Protein AF-A0A7Y7CSM3-F1 (afdb_monomer_lite)

Structure (mmCIF, N/CA/C/O backbone):
data_AF-A0A7Y7CSM3-F1
#
_entry.id   AF-A0A7Y7CSM3-F1
#
loop_
_atom_site.group_PDB
_atom_site.id
_atom_site.type_symbol
_atom_site.label_atom_id
_atom_site.label_alt_id
_atom_site.label_comp_id
_atom_site.label_asym_id
_atom_site.label_entity_id
_atom_site.label_seq_id
_atom_site.pdbx_PDB_ins_code
_atom_site.Cartn_x
_atom_site.Cartn_y
_atom_site.Cartn_z
_atom_site.occupancy
_atom_site.B_iso_or_equiv
_atom_site.auth_seq_id
_atom_site.auth_comp_id
_atom_site.auth_asym_id
_atom_site.auth_atom_id
_atom_site.pdbx_PDB_model_num
ATOM 1 N N . MET A 1 1 ? -32.696 -4.816 35.186 1.00 49.25 1 MET A N 1
ATOM 2 C CA . MET A 1 1 ? -31.248 -4.623 35.437 1.00 49.25 1 MET A CA 1
ATOM 3 C C . MET A 1 1 ? -30.411 -5.504 34.492 1.00 49.25 1 MET A C 1
ATOM 5 O O . MET A 1 1 ? -29.641 -6.330 34.946 1.00 49.25 1 MET A O 1
ATOM 9 N N . TYR A 1 2 ? -30.591 -5.366 33.167 1.00 53.56 2 TYR A N 1
ATOM 10 C CA . TYR A 1 2 ? -29.978 -6.242 32.140 1.00 53.56 2 TYR A CA 1
ATOM 11 C C . TYR A 1 2 ? -29.570 -5.469 30.863 1.00 53.56 2 TYR A C 1
ATOM 13 O O . TYR A 1 2 ? -29.541 -6.025 29.770 1.00 53.56 2 TYR A O 1
ATOM 21 N N . SER A 1 3 ? -29.289 -4.163 30.979 1.00 53.69 3 SER A N 1
ATOM 22 C CA . SER A 1 3 ? -28.994 -3.299 29.816 1.00 53.69 3 SER A CA 1
ATOM 23 C C . SER A 1 3 ? -27.513 -2.903 29.695 1.00 53.69 3 SER A C 1
ATOM 25 O O . SER A 1 3 ? -27.019 -2.665 28.598 1.00 53.69 3 SER A O 1
ATOM 27 N N . SER A 1 4 ? -26.747 -2.919 30.791 1.00 54.38 4 SER A N 1
ATOM 28 C CA . SER A 1 4 ? -25.357 -2.431 30.775 1.00 54.38 4 SER A CA 1
ATOM 29 C C . SER A 1 4 ? -24.330 -3.448 30.258 1.00 54.38 4 SER A C 1
ATOM 31 O O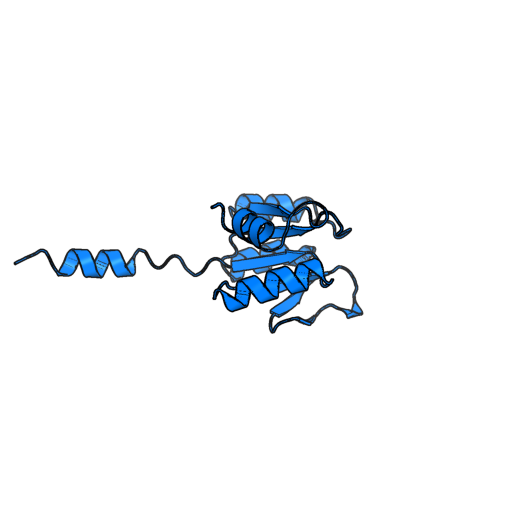 . SER A 1 4 ? -23.284 -3.042 29.760 1.00 54.38 4 SER A O 1
ATOM 33 N N . LEU A 1 5 ? -24.622 -4.757 30.307 1.00 56.56 5 LEU A N 1
ATOM 34 C CA . LEU A 1 5 ? -23.702 -5.793 29.806 1.00 56.56 5 LEU A CA 1
ATOM 35 C C . LEU A 1 5 ? -23.692 -5.905 28.274 1.00 56.56 5 LEU A C 1
ATOM 37 O O . LEU A 1 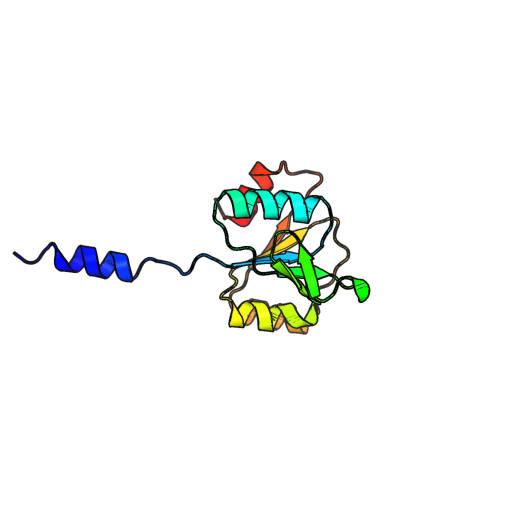5 ? -22.636 -6.132 27.688 1.00 56.56 5 LEU A O 1
ATOM 41 N N . LYS A 1 6 ? -24.840 -5.713 27.607 1.00 51.53 6 LYS A N 1
ATOM 42 C CA . LYS A 1 6 ? -24.930 -5.818 26.139 1.00 51.53 6 LYS A CA 1
ATOM 43 C C . LYS A 1 6 ? -24.146 -4.705 25.438 1.00 51.53 6 LYS A C 1
ATOM 45 O O . LYS A 1 6 ? -23.466 -4.972 24.454 1.00 51.53 6 LYS A O 1
ATOM 50 N N . ASN A 1 7 ? -24.152 -3.492 25.994 1.00 51.25 7 ASN A N 1
ATOM 51 C CA . ASN A 1 7 ? -23.405 -2.362 25.435 1.00 51.25 7 ASN A CA 1
ATOM 52 C C . ASN A 1 7 ? -21.884 -2.486 25.631 1.00 51.25 7 ASN A C 1
ATOM 54 O O . ASN A 1 7 ? -21.125 -1.949 24.829 1.00 51.25 7 ASN A O 1
ATOM 58 N N . TRP A 1 8 ? -21.427 -3.212 26.656 1.00 56.34 8 TRP A N 1
ATOM 59 C CA . TRP A 1 8 ? -20.004 -3.519 26.839 1.00 56.34 8 TRP A CA 1
ATOM 60 C C . TRP A 1 8 ? -19.531 -4.637 25.895 1.00 56.34 8 TRP A C 1
ATOM 62 O O . TRP A 1 8 ? -18.472 -4.510 25.285 1.00 56.34 8 TRP A O 1
ATOM 72 N N . LEU A 1 9 ? -20.354 -5.669 25.669 1.00 53.69 9 LEU A N 1
ATOM 73 C CA . LEU A 1 9 ? -20.060 -6.737 24.702 1.00 53.69 9 LEU A CA 1
ATOM 74 C C . LEU A 1 9 ? -20.058 -6.249 23.243 1.00 53.69 9 LEU A C 1
ATOM 76 O O . LEU A 1 9 ? -19.201 -6.657 22.467 1.00 53.69 9 LEU A O 1
ATOM 80 N N . LEU A 1 10 ? -20.951 -5.328 22.867 1.00 52.50 10 LEU A N 1
ATOM 81 C CA . LEU A 1 10 ? -20.952 -4.736 21.520 1.00 52.50 10 LEU A CA 1
ATOM 82 C C . LEU A 1 10 ? -19.738 -3.827 21.264 1.00 52.50 10 LEU A C 1
ATOM 84 O O . LEU A 1 10 ? -19.275 -3.743 20.129 1.00 52.50 10 LEU A O 1
ATOM 88 N N . ARG A 1 11 ? -19.177 -3.205 22.313 1.00 51.44 11 ARG A N 1
ATOM 89 C CA . ARG A 1 11 ? -17.922 -2.436 22.231 1.00 51.44 11 ARG A CA 1
ATOM 90 C C . ARG A 1 11 ? -16.694 -3.321 22.001 1.00 51.44 11 ARG A C 1
ATOM 92 O O . ARG A 1 11 ? -15.738 -2.856 21.398 1.00 51.44 11 ARG A O 1
ATOM 99 N N . LEU A 1 12 ? -16.733 -4.585 22.425 1.00 53.44 12 LEU A N 1
ATOM 100 C CA . LEU A 1 12 ? -15.667 -5.564 22.172 1.00 53.44 12 LEU A CA 1
ATOM 101 C C . LEU A 1 12 ? -15.738 -6.187 20.768 1.00 53.44 12 LEU A C 1
ATOM 103 O O . LEU A 1 12 ? -14.724 -6.654 20.265 1.00 53.44 12 LEU A O 1
ATOM 107 N N . ILE A 1 13 ? -16.905 -6.159 20.115 1.00 52.66 13 ILE A N 1
ATOM 108 C CA . ILE A 1 13 ? -17.116 -6.762 18.785 1.00 52.66 13 ILE A CA 1
ATOM 109 C C . ILE A 1 13 ? -16.898 -5.744 17.641 1.00 52.66 13 ILE A C 1
ATOM 111 O O . ILE A 1 13 ? -16.758 -6.137 16.489 1.00 52.66 13 ILE A O 1
ATOM 115 N N . HIS A 1 14 ? -16.819 -4.439 17.937 1.00 44.34 14 HIS A N 1
ATOM 116 C CA . HIS A 1 14 ? -16.694 -3.371 16.926 1.00 44.34 14 HIS A CA 1
ATOM 117 C C . HIS A 1 14 ? -15.352 -2.637 16.884 1.00 44.34 14 HIS A C 1
ATOM 119 O O . HIS A 1 14 ? -15.203 -1.687 16.113 1.00 44.34 14 HIS A O 1
ATOM 125 N N . SER A 1 15 ? -14.341 -3.097 17.617 1.00 43.09 15 SER A N 1
ATOM 126 C CA . SER A 1 15 ? -12.966 -2.731 17.286 1.00 43.09 15 SER A CA 1
ATOM 127 C C . SER A 1 15 ? -12.579 -3.508 16.032 1.00 43.09 15 SER A C 1
ATOM 129 O O . SER A 1 15 ? -11.937 -4.553 16.130 1.00 43.09 15 SER A O 1
ATOM 131 N N . ARG A 1 16 ? -13.003 -3.041 14.845 1.00 49.12 16 ARG A N 1
ATOM 132 C CA . ARG A 1 16 ? -12.362 -3.492 13.604 1.00 49.12 16 ARG A CA 1
ATOM 133 C C . ARG A 1 16 ? -10.856 -3.352 13.849 1.00 49.12 16 ARG A C 1
ATOM 135 O O . ARG A 1 16 ? -10.450 -2.271 14.294 1.00 49.12 16 ARG A O 1
ATOM 142 N N . PRO A 1 17 ? -10.038 -4.406 13.667 1.00 54.34 17 PRO A N 1
ATOM 143 C CA . PRO A 1 17 ? -8.593 -4.224 13.703 1.00 54.34 17 PRO A CA 1
ATOM 144 C C . PRO A 1 17 ? -8.292 -3.039 12.791 1.00 54.34 17 PRO A C 1
ATOM 146 O O . PRO A 1 17 ? -8.862 -2.976 11.701 1.00 54.34 17 PRO A O 1
ATOM 149 N N . SER A 1 18 ? -7.512 -2.060 13.270 1.00 64.94 18 SER A N 1
ATOM 150 C CA . SER A 1 18 ? -7.254 -0.858 12.476 1.00 64.94 18 SER A CA 1
ATOM 151 C C . SER A 1 18 ? -6.803 -1.304 11.093 1.00 64.94 18 SER A C 1
ATOM 153 O O . SER A 1 18 ? -5.912 -2.149 10.975 1.00 64.94 18 SER A O 1
ATOM 155 N N . GLU A 1 19 ? -7.521 -0.858 10.072 1.00 83.12 19 GLU A N 1
ATOM 156 C CA . GLU A 1 19 ? -7.301 -1.325 8.714 1.00 83.12 19 GLU A CA 1
ATOM 157 C C . GLU A 1 19 ? -5.843 -1.051 8.322 1.00 83.12 19 GLU A C 1
ATOM 159 O O . GLU A 1 19 ? -5.311 0.036 8.571 1.00 83.12 19 GLU A O 1
ATOM 164 N N . GLY A 1 20 ? -5.159 -2.087 7.831 1.00 93.75 20 GLY A N 1
ATOM 165 C CA . GLY A 1 20 ? -3.788 -1.974 7.353 1.00 93.75 20 GLY A CA 1
ATOM 166 C C . GLY A 1 20 ? -3.767 -1.481 5.911 1.00 93.75 20 GLY A C 1
ATOM 167 O O . GLY A 1 20 ? -4.576 -1.924 5.097 1.00 93.75 20 GLY A O 1
ATOM 168 N N . PHE A 1 21 ? -2.810 -0.618 5.589 1.00 97.50 21 PHE A N 1
ATOM 169 C CA . PHE A 1 21 ? -2.621 -0.081 4.244 1.00 97.50 21 PHE A CA 1
ATOM 170 C C . PHE A 1 21 ? -1.220 -0.405 3.736 1.00 97.50 21 PHE A C 1
ATOM 172 O O . PHE A 1 21 ? -0.245 -0.284 4.481 1.00 97.50 21 PHE A O 1
ATOM 179 N N . ILE A 1 22 ? -1.115 -0.787 2.467 1.00 98.25 22 ILE A N 1
ATOM 180 C CA . ILE A 1 22 ? 0.161 -0.906 1.754 1.00 98.25 22 ILE A CA 1
ATOM 181 C C . ILE A 1 22 ? 0.171 0.111 0.615 1.00 98.25 22 ILE A C 1
ATOM 183 O O . ILE A 1 22 ? -0.841 0.273 -0.065 1.00 98.25 22 ILE A O 1
ATOM 187 N N . LEU A 1 23 ? 1.298 0.784 0.398 1.00 98.00 23 LEU A N 1
ATOM 188 C CA . LEU A 1 23 ? 1.472 1.757 -0.682 1.00 98.00 23 LEU A CA 1
ATOM 189 C C . LEU A 1 23 ? 2.456 1.225 -1.729 1.00 98.00 23 LEU A C 1
ATOM 191 O O . LEU A 1 23 ? 3.497 0.684 -1.367 1.00 98.00 23 LEU A O 1
ATOM 195 N N . LEU A 1 24 ? 2.138 1.382 -3.016 1.00 97.50 24 LEU A N 1
ATOM 196 C CA . LEU A 1 24 ? 3.047 1.054 -4.118 1.00 97.50 24 LEU A CA 1
ATOM 197 C C . LEU A 1 24 ? 3.871 2.277 -4.518 1.00 97.50 24 LEU A C 1
ATOM 199 O O . LEU A 1 24 ? 3.324 3.245 -5.042 1.00 97.50 24 LEU A O 1
ATOM 203 N N . GLY A 1 25 ? 5.179 2.201 -4.323 1.00 96.06 25 GLY A N 1
ATOM 204 C CA . GLY A 1 25 ? 6.136 3.274 -4.560 1.00 96.06 25 GLY A CA 1
ATOM 205 C C . GLY A 1 25 ? 6.685 3.856 -3.264 1.00 96.06 25 GLY A C 1
ATOM 206 O O . GLY A 1 25 ? 6.074 3.741 -2.201 1.00 96.06 25 GLY A O 1
ATOM 207 N N . ILE A 1 26 ? 7.850 4.490 -3.384 1.00 95.75 26 ILE A N 1
ATOM 208 C CA . ILE A 1 26 ? 8.562 5.189 -2.300 1.00 95.75 26 ILE A CA 1
ATOM 209 C C . ILE A 1 26 ? 8.875 6.656 -2.653 1.00 95.75 26 ILE A C 1
ATOM 211 O O . ILE A 1 26 ? 9.750 7.295 -2.070 1.00 95.75 26 ILE A O 1
ATOM 215 N N . ASP A 1 27 ? 8.188 7.179 -3.664 1.00 94.19 27 ASP A N 1
ATOM 216 C CA . ASP A 1 27 ? 8.319 8.540 -4.168 1.00 94.19 27 ASP A CA 1
ATOM 217 C C . ASP A 1 27 ? 7.543 9.574 -3.323 1.00 94.19 27 ASP A C 1
ATOM 219 O O . ASP A 1 27 ? 6.979 9.292 -2.263 1.00 94.19 27 ASP A O 1
ATOM 223 N N . TYR A 1 28 ? 7.521 10.827 -3.780 1.00 93.94 28 TYR A N 1
ATOM 224 C CA . TYR A 1 28 ? 6.885 11.908 -3.027 1.00 93.94 28 TYR A CA 1
ATOM 225 C C . TYR A 1 28 ? 5.369 11.712 -2.801 1.00 93.94 28 TYR A C 1
ATOM 227 O O . TYR A 1 28 ? 4.938 11.877 -1.658 1.00 93.94 28 TYR A O 1
ATOM 235 N N . PRO A 1 29 ? 4.540 11.354 -3.804 1.00 94.25 29 PRO A N 1
ATOM 236 C CA . PRO A 1 29 ? 3.116 11.105 -3.575 1.00 94.25 29 PRO A CA 1
ATOM 237 C C . PRO A 1 29 ? 2.827 10.010 -2.545 1.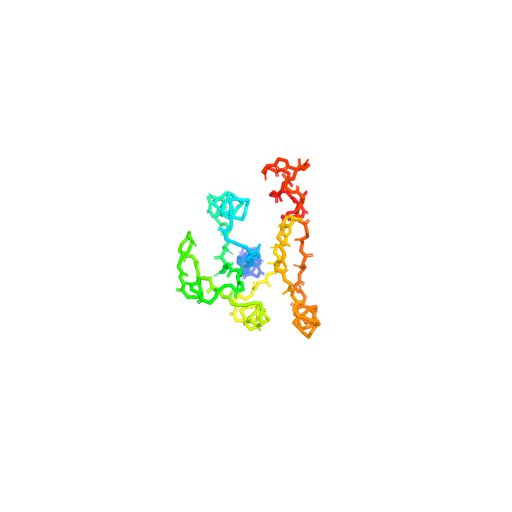00 94.25 29 PRO A C 1
ATOM 239 O O . PRO A 1 29 ? 2.006 10.219 -1.647 1.00 94.25 29 PRO A O 1
ATOM 242 N N . SER A 1 30 ? 3.530 8.877 -2.627 1.00 95.38 30 SER A N 1
ATOM 243 C CA . SER A 1 30 ? 3.395 7.791 -1.650 1.00 95.38 30 SER A CA 1
ATOM 244 C C . SER A 1 30 ? 3.830 8.231 -0.249 1.00 95.38 30 SER A C 1
ATOM 246 O O . SER A 1 30 ? 3.109 7.983 0.721 1.00 95.38 30 SER A O 1
ATOM 248 N N . HIS A 1 31 ? 4.928 8.984 -0.134 1.00 96.19 31 HIS A N 1
ATOM 249 C CA . HIS A 1 31 ? 5.360 9.583 1.129 1.00 96.19 31 HIS A CA 1
ATOM 250 C C . HIS A 1 31 ? 4.323 10.543 1.723 1.00 96.19 31 HIS A C 1
ATOM 252 O O . HIS A 1 31 ? 3.986 10.451 2.905 1.00 96.19 31 HIS A O 1
ATOM 258 N N . ALA A 1 32 ? 3.829 11.489 0.922 1.00 96.00 32 ALA A N 1
ATOM 259 C CA . ALA A 1 32 ? 2.908 12.526 1.369 1.00 96.00 32 ALA A CA 1
ATOM 260 C C . ALA A 1 32 ? 1.593 11.920 1.877 1.00 96.00 32 ALA A C 1
ATOM 262 O O . ALA A 1 32 ? 1.130 12.275 2.965 1.00 96.00 32 ALA A O 1
ATOM 263 N N . LEU A 1 33 ? 1.032 10.960 1.133 1.00 96.62 33 LEU A N 1
ATOM 264 C CA . LEU A 1 33 ? -0.185 10.267 1.539 1.00 96.62 33 LEU A CA 1
ATOM 265 C C . LEU A 1 33 ? 0.039 9.426 2.797 1.00 96.62 33 LEU A C 1
ATOM 267 O O . LEU A 1 33 ? -0.711 9.579 3.758 1.00 96.62 33 LEU A O 1
ATOM 271 N N . ALA A 1 34 ? 1.093 8.607 2.846 1.00 97.06 34 ALA A N 1
ATOM 272 C CA . ALA A 1 34 ? 1.391 7.793 4.025 1.00 97.06 34 ALA A CA 1
ATOM 273 C C . ALA A 1 34 ? 1.618 8.634 5.288 1.00 97.06 34 ALA A C 1
ATOM 275 O O . ALA A 1 34 ? 1.118 8.281 6.356 1.00 97.06 34 ALA A O 1
ATOM 276 N N . SER A 1 35 ? 2.326 9.760 5.175 1.00 97.75 35 SER A N 1
ATOM 277 C CA . SER A 1 35 ? 2.550 10.669 6.301 1.00 97.75 35 SER A CA 1
ATOM 278 C C . SER A 1 35 ? 1.227 11.224 6.837 1.00 97.75 35 SER A C 1
ATOM 280 O O . SER A 1 35 ? 0.961 11.137 8.038 1.00 97.75 35 SER A O 1
ATOM 282 N N . ALA A 1 36 ? 0.345 11.700 5.951 1.00 96.25 36 ALA A N 1
ATOM 283 C CA . ALA A 1 36 ? -0.984 12.176 6.332 1.00 96.25 36 ALA A CA 1
ATOM 284 C C . ALA A 1 36 ? -1.851 11.058 6.942 1.00 96.25 36 ALA A C 1
ATOM 286 O O . ALA A 1 36 ? -2.606 11.294 7.887 1.00 96.25 36 ALA A O 1
ATOM 287 N N . MET A 1 37 ? -1.726 9.827 6.439 1.00 95.38 37 MET A N 1
ATOM 288 C CA . MET A 1 37 ? -2.445 8.663 6.962 1.00 95.38 37 MET A CA 1
ATOM 289 C C . MET A 1 37 ? -2.003 8.345 8.395 1.00 95.38 37 MET A C 1
ATOM 291 O O . MET A 1 37 ? -2.842 8.211 9.286 1.00 95.38 37 MET A O 1
ATOM 295 N N . GLN A 1 38 ? -0.692 8.291 8.641 1.00 95.06 38 GLN A N 1
ATOM 296 C CA . GLN A 1 38 ? -0.133 8.036 9.970 1.00 95.06 38 GLN A CA 1
ATOM 297 C C . GLN A 1 38 ? -0.475 9.146 10.971 1.00 95.06 38 GLN A C 1
ATOM 299 O O . GLN A 1 38 ? -0.809 8.848 12.116 1.00 95.06 38 GLN A O 1
ATOM 304 N N . GLN A 1 39 ? -0.480 10.415 10.545 1.00 95.12 39 GLN A N 1
ATOM 305 C CA . GLN A 1 39 ? -0.925 11.539 11.381 1.00 95.12 39 GLN A CA 1
ATOM 306 C C . GLN A 1 39 ? -2.392 11.404 11.823 1.00 95.12 39 GLN A C 1
ATOM 308 O O . GLN A 1 39 ? -2.755 11.871 12.900 1.00 95.12 39 GLN A O 1
ATOM 313 N N . ARG A 1 40 ? -3.229 10.725 11.027 1.00 91.50 40 ARG A N 1
ATOM 314 C CA . ARG A 1 40 ? -4.623 10.385 11.363 1.00 91.50 40 ARG A CA 1
ATOM 315 C C . ARG A 1 40 ? -4.766 9.053 12.114 1.00 91.50 40 ARG A C 1
ATOM 317 O O . ARG A 1 40 ? -5.884 8.597 12.334 1.00 91.50 40 ARG A O 1
ATOM 324 N N . GLY A 1 41 ? -3.658 8.425 12.509 1.00 92.38 41 GLY A N 1
ATOM 325 C CA . GLY A 1 41 ? -3.643 7.153 13.236 1.00 92.38 41 GLY A CA 1
ATOM 326 C C . GLY A 1 41 ? -3.913 5.918 12.370 1.00 92.38 41 GLY A C 1
ATOM 327 O O . GLY A 1 41 ? -4.175 4.843 12.910 1.00 92.38 41 GLY A O 1
ATOM 328 N N . LEU A 1 42 ? -3.863 6.045 11.039 1.00 93.38 42 LEU A N 1
ATOM 329 C CA . LEU A 1 42 ? -4.021 4.916 10.123 1.00 93.38 42 LEU A CA 1
ATOM 330 C C . LEU A 1 42 ? -2.730 4.094 10.051 1.00 93.38 42 LEU A C 1
ATOM 332 O O . LEU A 1 42 ? -1.621 4.628 10.128 1.00 93.38 42 LEU A O 1
ATOM 336 N N . ARG A 1 43 ? -2.871 2.776 9.884 1.00 95.88 43 ARG A N 1
ATOM 337 C CA . ARG A 1 43 ? -1.745 1.843 9.970 1.00 95.88 43 ARG A CA 1
ATOM 338 C C . ARG A 1 43 ? -1.149 1.560 8.592 1.00 95.88 43 ARG A C 1
ATOM 340 O O . ARG A 1 43 ? -1.623 0.686 7.871 1.00 95.88 43 ARG A O 1
ATOM 347 N N . VAL A 1 44 ? -0.078 2.268 8.248 1.00 97.31 44 VAL A N 1
ATOM 348 C CA . VAL A 1 44 ? 0.752 1.948 7.075 1.00 97.31 44 VAL A CA 1
ATOM 349 C C . VAL A 1 44 ? 1.642 0.749 7.412 1.00 97.31 44 VAL A C 1
ATOM 351 O O . VAL A 1 44 ? 2.469 0.829 8.316 1.00 97.31 44 VAL A O 1
ATOM 354 N N . ILE A 1 45 ? 1.426 -0.375 6.729 1.00 98.00 45 ILE A N 1
ATOM 355 C CA . ILE A 1 45 ? 2.110 -1.654 6.975 1.00 98.00 45 ILE A CA 1
ATOM 356 C C . ILE A 1 45 ? 3.455 -1.714 6.263 1.00 98.00 45 ILE A C 1
ATOM 358 O O . ILE A 1 45 ? 4.446 -2.138 6.852 1.00 98.00 45 ILE A O 1
ATOM 362 N N . ALA A 1 46 ? 3.467 -1.331 4.990 1.00 98.31 46 ALA A N 1
ATOM 363 C CA . ALA A 1 46 ? 4.622 -1.465 4.123 1.00 98.31 46 ALA A CA 1
ATOM 364 C C . ALA A 1 46 ? 4.529 -0.503 2.938 1.00 98.31 46 ALA A C 1
ATOM 366 O O . ALA A 1 46 ? 3.437 -0.072 2.548 1.00 98.31 46 ALA A O 1
ATOM 367 N N . PHE A 1 47 ? 5.689 -0.246 2.347 1.00 98.44 47 PHE A N 1
ATOM 368 C CA . PHE A 1 47 ? 5.818 0.300 1.003 1.00 98.44 47 PHE A CA 1
ATOM 369 C C . PHE A 1 47 ? 6.293 -0.810 0.070 1.00 98.44 47 PHE A C 1
ATOM 371 O O . PHE A 1 47 ? 6.956 -1.749 0.513 1.00 98.44 47 PHE A O 1
ATOM 378 N N . ILE A 1 48 ? 5.952 -0.717 -1.208 1.00 98.19 48 ILE A N 1
ATOM 379 C CA . ILE A 1 48 ? 6.380 -1.672 -2.227 1.00 98.19 48 ILE A CA 1
ATOM 380 C C . ILE A 1 48 ? 7.246 -0.961 -3.246 1.00 98.19 48 ILE A C 1
ATOM 382 O O . ILE A 1 48 ? 6.881 0.117 -3.700 1.00 98.19 48 ILE A O 1
ATOM 386 N N . ASP A 1 49 ? 8.355 -1.581 -3.616 1.00 97.25 49 ASP A N 1
ATOM 387 C CA . ASP A 1 49 ? 9.248 -1.105 -4.662 1.00 97.25 49 ASP A CA 1
ATOM 388 C C . ASP A 1 49 ? 9.910 -2.299 -5.364 1.00 97.25 49 ASP A C 1
ATOM 390 O O . ASP A 1 49 ? 9.989 -3.392 -4.799 1.00 97.25 49 ASP A O 1
ATOM 394 N N . GLU A 1 50 ? 10.349 -2.115 -6.605 1.00 96.31 50 GLU A N 1
ATOM 395 C CA . GLU A 1 50 ? 10.997 -3.170 -7.397 1.00 96.31 50 GLU A CA 1
ATOM 396 C C . GLU A 1 50 ? 12.525 -3.106 -7.314 1.00 96.31 50 GLU A C 1
ATOM 398 O O . GLU A 1 50 ? 13.196 -4.101 -7.599 1.00 96.31 50 GLU A O 1
ATOM 403 N N . GLU A 1 51 ? 13.088 -1.973 -6.883 1.00 95.31 51 GLU A N 1
ATOM 404 C CA . GLU A 1 51 ? 14.527 -1.773 -6.916 1.00 95.31 51 GLU A CA 1
ATOM 405 C C . GLU A 1 51 ? 15.229 -2.538 -5.785 1.00 95.31 51 GLU A C 1
ATOM 407 O O . GLU A 1 51 ? 14.927 -2.338 -4.599 1.00 95.31 51 GLU A O 1
ATOM 412 N N . PRO A 1 52 ? 16.233 -3.382 -6.095 1.00 94.19 52 PRO A N 1
ATOM 413 C CA . PRO A 1 52 ? 16.819 -4.264 -5.093 1.00 94.19 52 PRO A CA 1
ATOM 414 C C . PRO A 1 52 ? 17.470 -3.563 -3.902 1.00 94.19 52 PRO A C 1
ATOM 416 O O . PRO A 1 52 ? 17.478 -4.097 -2.793 1.00 94.19 52 PRO A O 1
ATOM 419 N N . TRP A 1 53 ? 18.016 -2.364 -4.113 1.00 96.00 53 TRP A N 1
ATOM 420 C CA . TRP A 1 53 ? 18.651 -1.578 -3.054 1.00 96.00 53 TRP A CA 1
ATOM 421 C C . TRP A 1 53 ? 17.647 -0.932 -2.093 1.00 96.00 53 TRP A C 1
ATOM 423 O O . TRP A 1 53 ? 18.040 -0.528 -0.999 1.00 96.00 53 TRP A O 1
ATOM 433 N N . ASN A 1 54 ? 16.365 -0.853 -2.464 1.00 96.31 54 ASN A N 1
ATOM 434 C CA . ASN A 1 54 ? 15.312 -0.336 -1.596 1.00 96.31 54 ASN A CA 1
ATOM 435 C C . ASN A 1 54 ? 14.749 -1.420 -0.668 1.00 96.31 54 ASN A C 1
ATOM 437 O O . ASN A 1 54 ? 14.230 -1.101 0.403 1.00 96.31 54 ASN A O 1
ATOM 441 N N . HIS A 1 55 ? 14.865 -2.701 -1.026 1.00 97.56 55 HIS A N 1
ATOM 442 C CA . HIS A 1 55 ? 14.295 -3.797 -0.247 1.00 97.56 55 HIS A CA 1
ATOM 443 C C . HIS A 1 55 ? 14.805 -3.810 1.207 1.00 97.56 55 HIS A C 1
ATOM 445 O O . HIS A 1 55 ? 16.005 -3.743 1.473 1.00 97.56 55 HIS A O 1
ATOM 451 N N . ARG A 1 56 ? 13.876 -3.927 2.165 1.00 97.69 56 ARG A N 1
ATOM 452 C CA . ARG A 1 56 ? 14.093 -3.890 3.628 1.00 97.69 56 ARG A CA 1
ATOM 453 C C . ARG A 1 56 ? 14.599 -2.572 4.208 1.00 97.69 56 ARG A C 1
ATOM 455 O O . ARG A 1 56 ? 14.826 -2.501 5.418 1.00 97.69 56 ARG A O 1
ATOM 462 N N . THR A 1 57 ? 14.720 -1.522 3.403 1.00 98.19 57 THR A N 1
ATOM 463 C CA . THR A 1 57 ? 14.883 -0.168 3.941 1.00 98.19 57 THR A CA 1
ATOM 464 C C . THR A 1 57 ? 13.605 0.283 4.656 1.00 98.19 57 THR A C 1
ATOM 466 O O . THR A 1 57 ? 12.560 -0.376 4.585 1.00 98.19 57 THR A O 1
ATOM 469 N N . GLN A 1 58 ? 13.699 1.386 5.401 1.00 97.69 58 GLN A N 1
ATOM 470 C CA . GLN A 1 58 ? 12.563 1.968 6.108 1.00 97.69 58 GLN A CA 1
ATOM 471 C C . GLN A 1 58 ? 12.178 3.319 5.524 1.00 97.69 58 GLN A C 1
ATOM 473 O O . GLN A 1 58 ? 13.025 4.175 5.282 1.00 97.69 58 GLN A O 1
ATOM 478 N N . MET A 1 59 ? 10.874 3.527 5.408 1.00 97.00 59 MET A N 1
ATOM 479 C CA . MET A 1 59 ? 10.253 4.787 5.035 1.00 97.00 59 MET A CA 1
ATOM 480 C C . MET A 1 59 ? 9.100 5.026 6.002 1.00 97.00 59 MET A C 1
ATOM 482 O O . MET A 1 59 ? 8.258 4.152 6.188 1.00 97.00 59 MET A O 1
ATOM 486 N N . LEU A 1 60 ? 9.085 6.178 6.681 1.00 96.75 60 LEU A N 1
ATOM 487 C CA . LEU A 1 60 ? 8.053 6.505 7.679 1.00 96.75 60 LEU A CA 1
ATOM 488 C C . LEU A 1 60 ? 7.839 5.390 8.734 1.00 96.75 60 LEU A C 1
ATOM 490 O O . LEU A 1 60 ? 6.722 5.132 9.178 1.00 96.75 60 LEU A O 1
ATOM 494 N N . GLY A 1 61 ? 8.913 4.687 9.109 1.00 96.50 61 GLY A N 1
ATOM 495 C CA . GLY A 1 61 ? 8.877 3.570 10.062 1.00 96.50 61 GLY A CA 1
ATOM 496 C C . GLY A 1 61 ? 8.272 2.260 9.534 1.00 96.50 61 GLY A C 1
ATOM 497 O O . GLY A 1 61 ? 8.251 1.282 10.278 1.00 96.50 61 GLY A O 1
ATOM 498 N N . ALA A 1 62 ? 7.815 2.210 8.279 1.00 97.69 62 ALA A N 1
ATOM 499 C CA . ALA A 1 62 ? 7.363 0.991 7.610 1.00 97.69 62 ALA A CA 1
ATOM 500 C C . ALA A 1 62 ? 8.463 0.437 6.687 1.00 97.69 62 ALA A C 1
ATOM 502 O O . ALA A 1 62 ? 9.319 1.182 6.205 1.00 97.69 62 ALA A O 1
ATOM 503 N N . THR A 1 63 ? 8.458 -0.873 6.450 1.00 98.44 63 THR A N 1
ATOM 504 C CA . THR A 1 63 ? 9.482 -1.548 5.638 1.00 98.44 63 THR A CA 1
ATOM 505 C C . THR A 1 63 ? 9.107 -1.557 4.156 1.00 98.44 63 THR A C 1
ATOM 507 O O . THR A 1 63 ? 7.931 -1.684 3.811 1.00 98.44 63 THR A O 1
ATOM 510 N N . VAL A 1 64 ? 10.110 -1.435 3.282 1.00 98.50 64 VAL A N 1
ATOM 511 C CA . VAL A 1 64 ? 9.956 -1.580 1.828 1.00 98.50 64 VAL A CA 1
ATOM 512 C C . VAL A 1 64 ? 10.103 -3.051 1.415 1.00 98.50 64 VAL A C 1
ATOM 514 O O . VAL A 1 64 ? 11.077 -3.710 1.790 1.00 98.50 64 VAL A O 1
ATOM 517 N N . HIS A 1 65 ? 9.156 -3.564 0.633 1.00 98.56 65 HIS A N 1
ATOM 518 C CA . HIS A 1 65 ? 9.096 -4.951 0.153 1.00 98.56 65 HIS A CA 1
ATOM 519 C C . HIS A 1 65 ? 8.919 -5.023 -1.367 1.00 98.56 65 HIS A C 1
ATOM 521 O O . HIS A 1 65 ? 8.604 -4.026 -2.006 1.00 98.56 65 HIS A O 1
ATOM 527 N N . TYR A 1 66 ? 9.088 -6.209 -1.946 1.00 98.31 66 TYR A N 1
ATOM 528 C CA . TYR A 1 66 ? 8.812 -6.438 -3.362 1.00 98.31 66 TYR A CA 1
ATOM 529 C C . TYR A 1 66 ? 7.321 -6.690 -3.638 1.00 98.31 66 TYR A C 1
ATOM 531 O O . TYR A 1 66 ? 6.606 -7.189 -2.760 1.00 98.31 66 TYR A O 1
ATOM 539 N N . PRO A 1 67 ? 6.844 -6.463 -4.880 1.00 97.75 67 PRO A N 1
ATOM 540 C CA . PRO A 1 67 ? 5.459 -6.745 -5.263 1.00 97.75 67 PRO A CA 1
ATOM 541 C C . PRO A 1 67 ? 5.015 -8.187 -4.999 1.00 97.75 67 PRO A C 1
ATOM 543 O O . PRO A 1 67 ? 3.875 -8.420 -4.606 1.00 97.75 67 PRO A O 1
ATOM 546 N N . ILE A 1 68 ? 5.916 -9.164 -5.142 1.00 97.56 68 ILE A N 1
ATOM 547 C CA . ILE A 1 68 ? 5.607 -10.583 -4.903 1.00 97.56 68 ILE A CA 1
ATOM 548 C C . ILE A 1 68 ? 5.254 -10.888 -3.434 1.00 97.56 68 ILE A C 1
ATOM 550 O O . ILE A 1 68 ? 4.591 -11.880 -3.141 1.00 97.56 68 ILE A O 1
ATOM 554 N N . GLU A 1 69 ? 5.656 -10.025 -2.496 1.00 98.19 69 GLU A N 1
ATOM 555 C CA . GLU A 1 69 ? 5.397 -10.191 -1.061 1.00 98.19 69 GLU A CA 1
ATOM 556 C C . GLU A 1 69 ? 4.036 -9.621 -0.626 1.00 98.19 69 GLU A C 1
ATOM 558 O O . GLU A 1 69 ? 3.597 -9.880 0.497 1.00 98.19 69 GLU A O 1
ATOM 563 N N . LEU A 1 70 ? 3.341 -8.877 -1.496 1.00 97.62 70 LEU A N 1
ATOM 564 C CA . LEU A 1 70 ? 2.087 -8.176 -1.187 1.00 97.62 70 LEU A CA 1
ATOM 565 C C . LEU A 1 70 ? 1.030 -9.074 -0.539 1.00 97.62 70 LEU A C 1
ATOM 567 O O . LEU A 1 70 ? 0.463 -8.708 0.488 1.00 97.62 70 LEU A O 1
ATOM 571 N N . ALA A 1 71 ? 0.765 -10.248 -1.114 1.00 96.94 71 ALA A N 1
ATOM 572 C CA . ALA A 1 71 ? -0.271 -11.146 -0.607 1.00 96.94 71 ALA A CA 1
ATOM 573 C C . ALA A 1 71 ? 0.073 -11.703 0.784 1.00 96.94 71 ALA A C 1
ATOM 575 O O . ALA A 1 71 ? -0.783 -11.753 1.668 1.00 96.94 71 ALA A O 1
ATOM 576 N N . ALA A 1 72 ? 1.340 -12.063 1.005 1.00 97.31 72 ALA A N 1
ATOM 577 C CA . ALA A 1 72 ? 1.810 -12.553 2.297 1.00 97.31 72 ALA A CA 1
ATOM 578 C C . ALA A 1 72 ? 1.746 -11.455 3.371 1.00 97.31 72 ALA A C 1
ATOM 580 O O . ALA A 1 72 ? 1.302 -11.707 4.496 1.00 97.31 72 ALA A O 1
ATOM 581 N N . LEU A 1 73 ? 2.137 -10.225 3.019 1.00 97.31 73 LEU A N 1
ATOM 582 C CA . LEU A 1 73 ? 2.003 -9.057 3.889 1.00 97.31 73 LEU A CA 1
ATOM 583 C C . LEU A 1 73 ? 0.536 -8.786 4.222 1.00 97.31 73 LEU A C 1
ATOM 585 O O . LEU A 1 73 ? 0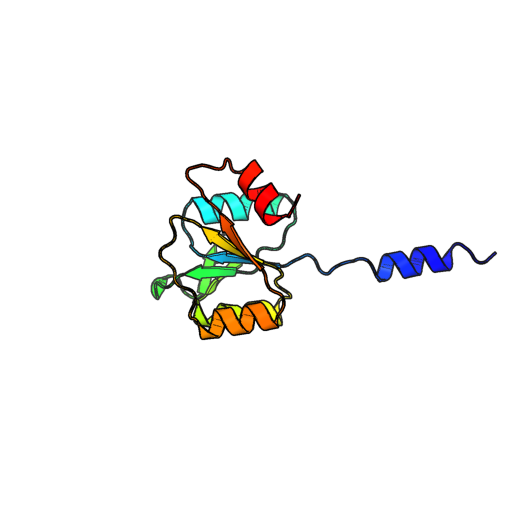.198 -8.580 5.389 1.00 97.31 73 LEU A O 1
ATOM 589 N N . ALA A 1 74 ? -0.336 -8.838 3.216 1.00 95.81 74 ALA A N 1
ATOM 590 C CA . ALA A 1 74 ? -1.751 -8.571 3.391 1.00 95.81 74 ALA A CA 1
ATOM 591 C C . ALA A 1 74 ? -2.415 -9.560 4.352 1.00 95.81 74 ALA A C 1
ATOM 593 O O . ALA A 1 74 ? -3.081 -9.146 5.303 1.00 95.81 74 ALA A O 1
ATOM 594 N N . GLN A 1 75 ? -2.150 -10.853 4.159 1.00 93.44 75 GLN A N 1
ATOM 595 C CA . GLN A 1 75 ? -2.654 -11.916 5.020 1.00 93.44 75 GLN A CA 1
ATOM 596 C C . GLN A 1 75 ? -2.137 -11.787 6.460 1.00 93.44 75 GLN A C 1
ATOM 598 O O . GLN A 1 75 ? -2.910 -11.883 7.411 1.00 93.44 75 GLN A O 1
ATOM 603 N N . ARG A 1 76 ? -0.829 -11.557 6.639 1.00 94.94 76 ARG A N 1
ATOM 604 C CA . ARG A 1 76 ? -0.198 -11.501 7.967 1.00 94.94 76 ARG A CA 1
ATOM 605 C C . ARG A 1 76 ? -0.636 -10.287 8.784 1.00 94.94 76 ARG A C 1
ATOM 607 O O . ARG A 1 76 ? -0.703 -10.369 10.009 1.00 94.94 76 ARG A O 1
ATOM 614 N N . HIS A 1 77 ? -0.885 -9.161 8.121 1.00 93.69 77 HIS A N 1
ATOM 615 C CA . HIS A 1 77 ? -1.100 -7.873 8.776 1.00 93.69 77 HIS A CA 1
ATOM 616 C C . HIS A 1 77 ? -2.529 -7.339 8.656 1.00 93.69 77 HIS A C 1
ATOM 618 O O . HIS A 1 77 ? -2.741 -6.173 8.991 1.00 93.69 77 HIS A O 1
ATOM 624 N N . ALA A 1 78 ? -3.493 -8.157 8.216 1.00 89.50 78 ALA A N 1
ATOM 625 C CA . ALA A 1 78 ? -4.892 -7.758 8.024 1.00 89.50 78 ALA A CA 1
ATOM 626 C C . ALA A 1 78 ? -5.012 -6.434 7.242 1.00 89.50 78 ALA A C 1
ATOM 628 O O . ALA A 1 78 ? -5.620 -5.461 7.700 1.00 89.50 78 ALA A O 1
ATOM 629 N N . VAL A 1 79 ? -4.332 -6.375 6.096 1.00 94.62 79 VAL A N 1
ATOM 630 C CA . VAL A 1 79 ? -4.409 -5.234 5.174 1.00 94.62 79 VAL A CA 1
ATOM 631 C C . VAL A 1 79 ? -5.778 -5.242 4.517 1.00 94.62 79 VAL A C 1
ATOM 633 O O . VAL A 1 79 ? -6.214 -6.291 4.059 1.00 94.62 79 VAL A O 1
ATOM 636 N N . SER A 1 80 ? -6.438 -4.089 4.455 1.00 93.38 80 SER A N 1
ATOM 637 C CA . SER A 1 80 ? -7.698 -3.946 3.719 1.00 93.38 80 SER A CA 1
ATOM 638 C C . SER A 1 80 ? -7.487 -3.332 2.341 1.00 93.38 80 SER A C 1
ATOM 640 O O . SER A 1 80 ? -8.254 -3.629 1.425 1.00 93.38 80 SER A O 1
ATOM 642 N N . LYS A 1 81 ? -6.449 -2.496 2.170 1.00 96.56 81 LYS A N 1
ATOM 643 C 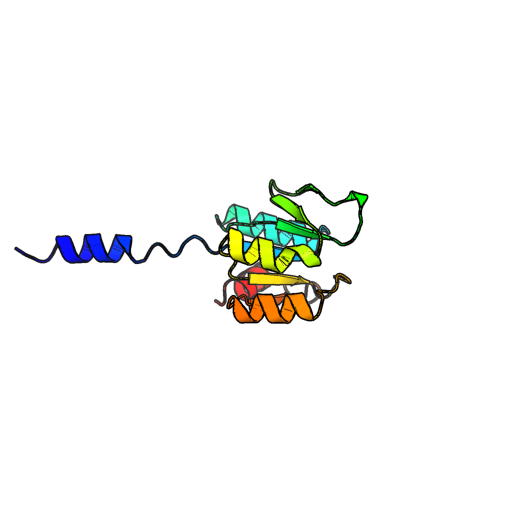CA . LYS A 1 81 ? -6.207 -1.780 0.913 1.00 96.56 81 LYS A CA 1
ATOM 644 C C . LYS A 1 81 ? -4.743 -1.741 0.491 1.00 96.56 81 LYS A C 1
ATOM 646 O O . LYS A 1 81 ? -3.848 -1.465 1.293 1.00 96.56 81 LYS A O 1
ATOM 651 N N . VAL A 1 82 ? -4.529 -1.934 -0.807 1.00 97.50 82 VAL A N 1
ATOM 652 C CA . VAL A 1 82 ? -3.277 -1.645 -1.516 1.00 97.50 82 VAL A CA 1
ATOM 653 C C . VAL A 1 82 ? -3.490 -0.395 -2.361 1.00 97.50 82 VAL A C 1
ATOM 655 O O . VAL A 1 82 ? -4.394 -0.344 -3.190 1.00 97.50 82 VAL A O 1
ATOM 658 N N . ILE A 1 83 ? -2.669 0.625 -2.150 1.00 97.38 83 ILE A N 1
ATOM 659 C CA . ILE A 1 83 ? -2.791 1.928 -2.802 1.00 97.38 83 ILE A CA 1
ATOM 660 C C . ILE A 1 83 ? -1.780 2.000 -3.943 1.00 97.38 83 ILE A C 1
ATOM 662 O O . ILE A 1 83 ? -0.572 1.949 -3.713 1.00 97.38 83 ILE A O 1
ATOM 666 N N . ARG A 1 84 ? -2.277 2.141 -5.171 1.00 96.00 84 ARG A N 1
ATOM 667 C CA . ARG A 1 84 ? -1.484 2.334 -6.386 1.00 96.00 84 ARG A CA 1
ATOM 668 C C . ARG A 1 84 ? -1.597 3.778 -6.852 1.00 96.00 84 ARG A C 1
ATOM 670 O O . ARG A 1 84 ? -2.703 4.295 -6.973 1.00 96.00 84 ARG A O 1
ATOM 677 N N . PHE A 1 85 ? -0.478 4.406 -7.182 1.00 93.25 85 PHE A N 1
ATOM 678 C CA . PHE A 1 85 ? -0.466 5.763 -7.729 1.00 93.25 85 PHE A CA 1
ATOM 679 C C . PHE A 1 85 ? -0.387 5.740 -9.258 1.00 93.25 85 PHE A C 1
ATOM 681 O O . PHE A 1 85 ? 0.275 4.875 -9.829 1.00 93.25 85 PHE A O 1
ATOM 688 N N . SER A 1 86 ? -1.062 6.681 -9.924 1.00 86.75 86 SER A N 1
ATOM 689 C CA . SER A 1 86 ? -1.133 6.768 -11.394 1.00 86.75 86 SER A CA 1
ATOM 690 C C . SER A 1 86 ? 0.232 6.940 -12.064 1.00 86.75 86 SER A C 1
ATOM 692 O O . SER A 1 86 ? 0.420 6.501 -13.194 1.00 86.75 86 SER A O 1
ATOM 694 N N . ASN A 1 87 ? 1.190 7.543 -11.362 1.00 82.50 87 ASN A N 1
ATOM 695 C CA . ASN A 1 87 ? 2.561 7.751 -11.817 1.00 82.50 87 ASN A CA 1
ATOM 696 C C . ASN A 1 87 ? 3.514 6.591 -11.473 1.00 82.50 87 ASN A C 1
ATOM 698 O O . ASN A 1 87 ? 4.683 6.654 -11.843 1.00 82.50 87 ASN A O 1
ATOM 702 N N . SER A 1 88 ? 3.048 5.561 -10.759 1.00 83.69 88 SER A N 1
ATOM 703 C CA . SER A 1 88 ? 3.879 4.418 -10.381 1.00 83.69 88 SER A CA 1
ATOM 704 C C . SER A 1 88 ? 3.923 3.385 -11.505 1.00 83.69 88 SER A C 1
ATOM 706 O O . SER A 1 88 ? 2.887 2.869 -11.936 1.00 83.69 88 SER A O 1
ATOM 708 N N . SER A 1 89 ? 5.136 3.057 -11.953 1.00 87.50 89 SER A N 1
ATOM 709 C CA . SER A 1 89 ? 5.396 1.979 -12.913 1.00 87.50 89 SER A CA 1
ATOM 710 C C . SER A 1 89 ? 5.415 0.592 -12.274 1.00 87.50 89 SER A C 1
ATOM 712 O O . SER A 1 89 ? 5.551 -0.383 -12.998 1.00 87.50 89 SER A O 1
ATOM 714 N N . ILE A 1 90 ? 5.280 0.497 -10.947 1.00 93.19 90 ILE A N 1
ATOM 715 C CA . ILE A 1 90 ? 5.339 -0.777 -10.229 1.00 93.19 90 ILE A CA 1
ATOM 716 C C . ILE A 1 90 ? 4.156 -1.644 -10.647 1.00 93.19 90 ILE A C 1
ATOM 718 O O . ILE A 1 90 ? 2.987 -1.236 -10.546 1.00 93.19 90 ILE A O 1
ATOM 722 N N . GLU A 1 91 ? 4.462 -2.856 -11.090 1.00 93.44 91 GLU A N 1
ATOM 723 C CA . GLU A 1 91 ? 3.463 -3.816 -11.526 1.00 93.44 91 GLU A CA 1
ATOM 724 C C . GLU A 1 91 ? 3.188 -4.834 -10.420 1.00 93.44 91 GLU A C 1
ATOM 726 O O . GLU A 1 91 ? 4.085 -5.383 -9.783 1.00 93.44 91 GLU A O 1
ATOM 731 N N . ILE A 1 92 ? 1.904 -5.106 -10.175 1.00 95.44 92 ILE A N 1
ATOM 732 C CA . ILE A 1 92 ? 1.513 -6.214 -9.305 1.00 95.44 92 ILE A CA 1
ATOM 733 C C . ILE A 1 92 ? 1.401 -7.463 -10.185 1.00 95.44 92 ILE A C 1
ATOM 735 O O . ILE A 1 92 ? 0.575 -7.460 -11.106 1.00 95.44 92 ILE A O 1
ATOM 739 N N . PRO A 1 93 ? 2.150 -8.543 -9.897 1.00 96.50 93 PRO A N 1
ATOM 740 C CA . PRO A 1 93 ? 2.017 -9.791 -10.634 1.00 96.50 93 PRO A CA 1
ATOM 741 C C . PRO A 1 93 ? 0.577 -10.322 -10.614 1.00 96.50 93 PRO A C 1
ATOM 743 O O . PRO A 1 93 ? -0.153 -10.188 -9.626 1.00 96.50 93 PRO A O 1
ATOM 746 N N . SER A 1 94 ? 0.149 -10.949 -11.708 1.00 96.56 94 SER A N 1
ATOM 747 C CA . SER A 1 94 ? -1.241 -11.395 -11.887 1.00 96.56 94 SER A CA 1
ATOM 748 C C . SER A 1 94 ? -1.706 -12.382 -10.807 1.00 96.56 94 SER A C 1
ATOM 750 O O . SER A 1 94 ? -2.834 -12.307 -10.317 1.00 96.56 94 SER A O 1
ATOM 752 N N . GLU A 1 95 ? -0.815 -13.270 -10.380 1.00 97.12 95 GLU A N 1
ATOM 753 C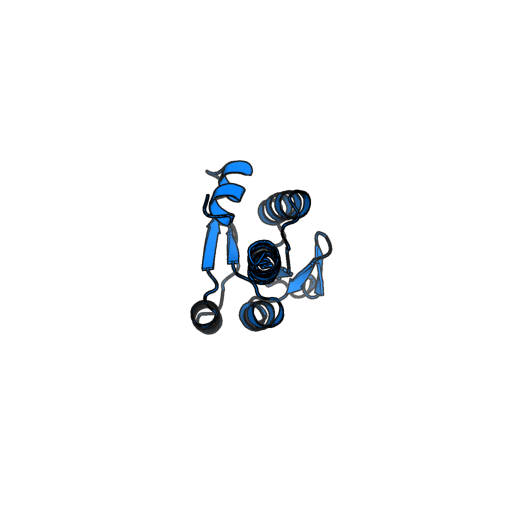 CA . GLU A 1 95 ? -1.028 -14.235 -9.313 1.00 97.12 95 GLU A CA 1
ATOM 754 C C . GLU A 1 95 ? -1.232 -13.549 -7.959 1.00 97.12 95 GLU A C 1
ATOM 756 O O . GLU A 1 95 ? -2.110 -13.947 -7.192 1.00 97.12 95 GLU A O 1
ATOM 761 N N . VAL A 1 96 ? -0.504 -12.461 -7.703 1.00 97.62 96 VAL A N 1
ATOM 762 C CA . VAL A 1 96 ? -0.649 -11.649 -6.493 1.00 97.62 96 VAL A CA 1
ATOM 763 C C . VAL A 1 96 ? -1.987 -10.916 -6.511 1.00 97.62 96 VAL A C 1
ATOM 765 O O . VAL A 1 96 ? -2.676 -10.899 -5.497 1.00 97.62 96 VAL A O 1
ATOM 768 N N . LEU A 1 97 ? -2.422 -10.379 -7.657 1.00 97.25 97 LEU A N 1
ATOM 769 C CA . LEU A 1 97 ? -3.752 -9.763 -7.789 1.00 97.25 97 LEU A CA 1
ATOM 770 C C . LEU A 1 97 ? -4.881 -10.753 -7.473 1.00 97.25 97 LEU A C 1
ATOM 772 O O . LEU A 1 97 ? -5.839 -10.407 -6.780 1.00 97.25 97 LEU A O 1
ATOM 776 N N . VAL A 1 98 ? -4.766 -11.997 -7.950 1.00 97.50 98 VAL A N 1
ATOM 777 C CA . VAL A 1 98 ? -5.729 -13.063 -7.635 1.00 97.50 98 VAL A CA 1
ATOM 778 C C . VAL A 1 98 ? -5.730 -13.371 -6.138 1.00 97.50 98 VAL A C 1
ATOM 780 O O . VAL A 1 98 ? -6.803 -13.499 -5.548 1.00 97.50 98 VAL A O 1
ATOM 783 N N . GLN A 1 99 ? -4.555 -13.459 -5.514 1.00 97.69 99 GLN A N 1
ATOM 784 C CA . GLN A 1 99 ? -4.434 -13.692 -4.074 1.00 97.69 99 GLN A CA 1
ATOM 785 C C . GLN A 1 99 ? -5.025 -12.543 -3.251 1.00 97.69 99 GLN A C 1
ATOM 787 O O . GLN A 1 99 ? -5.799 -12.805 -2.336 1.00 97.69 99 GLN A O 1
ATOM 792 N N . LEU A 1 100 ? -4.728 -11.287 -3.597 1.00 96.62 100 LEU A N 1
ATOM 793 C CA . LEU A 1 100 ? -5.284 -10.103 -2.934 1.00 96.62 100 LEU A CA 1
ATOM 794 C C . LEU A 1 100 ? -6.814 -10.083 -3.012 1.00 96.62 100 LEU A C 1
ATOM 796 O O . LEU A 1 100 ? -7.475 -9.860 -2.002 1.00 96.62 100 LEU A O 1
ATOM 800 N N . ARG A 1 101 ? -7.385 -10.411 -4.178 1.00 96.00 101 ARG A N 1
ATOM 801 C CA . ARG A 1 101 ? -8.840 -10.534 -4.340 1.00 96.00 101 ARG A CA 1
ATOM 802 C C . ARG A 1 101 ? -9.432 -11.630 -3.452 1.00 96.00 101 ARG A C 1
ATOM 804 O O . ARG A 1 101 ? -10.489 -11.425 -2.876 1.00 96.00 101 ARG A O 1
ATOM 811 N N . ASN A 1 102 ? -8.767 -12.778 -3.331 1.00 95.81 102 ASN A N 1
ATOM 812 C CA . ASN A 1 102 ? -9.226 -13.871 -2.465 1.00 95.81 102 ASN A CA 1
ATOM 813 C C . ASN A 1 102 ? -9.123 -13.534 -0.965 1.00 95.81 102 ASN A C 1
ATOM 815 O O . ASN A 1 102 ? -9.735 -14.216 -0.148 1.00 95.81 102 ASN A O 1
ATOM 819 N N . LEU A 1 103 ? -8.329 -12.521 -0.611 1.00 94.06 103 LEU A N 1
ATOM 820 C CA . LEU A 1 103 ? -8.184 -11.984 0.742 1.00 94.06 103 LEU A CA 1
ATOM 821 C C . LEU A 1 103 ? -9.107 -10.776 1.000 1.00 94.06 103 LEU A C 1
ATOM 823 O O . LEU A 1 103 ? -8.958 -10.129 2.033 1.00 94.06 103 LEU A O 1
ATOM 827 N N . ASP A 1 104 ? -10.018 -10.456 0.071 1.00 94.44 104 ASP A N 1
ATOM 828 C CA . ASP A 1 104 ? -10.892 -9.274 0.111 1.00 94.44 104 ASP A CA 1
ATOM 829 C C . ASP A 1 104 ? -10.126 -7.941 0.250 1.00 94.44 104 ASP A C 1
ATOM 831 O O . ASP A 1 104 ? -10.607 -6.978 0.850 1.00 94.44 104 ASP A O 1
ATOM 835 N N . VAL A 1 105 ? -8.920 -7.867 -0.325 1.00 95.25 105 VAL A N 1
ATOM 836 C CA . VAL A 1 105 ? -8.091 -6.655 -0.326 1.00 95.25 105 VAL A CA 1
ATOM 837 C C . VAL A 1 105 ? -8.415 -5.801 -1.547 1.00 95.25 105 VAL A C 1
ATOM 839 O O . VAL A 1 105 ? -8.252 -6.232 -2.691 1.00 95.25 105 VAL A O 1
ATOM 842 N N . GLU A 1 106 ? -8.829 -4.557 -1.313 1.00 95.19 106 GLU A N 1
ATOM 843 C CA . GLU A 1 106 ? -9.114 -3.595 -2.378 1.00 95.19 106 GLU A CA 1
ATOM 844 C C . GLU A 1 106 ? -7.808 -2.990 -2.918 1.00 95.19 106 GLU A C 1
ATOM 846 O O . GLU A 1 106 ? -6.999 -2.450 -2.163 1.00 95.19 106 GLU A O 1
ATOM 851 N N . VAL A 1 107 ? -7.612 -3.016 -4.238 1.00 95.56 107 VAL A N 1
ATOM 852 C CA . VAL A 1 107 ? -6.550 -2.234 -4.889 1.00 95.56 107 VAL A CA 1
ATOM 853 C C . VAL A 1 107 ? -7.133 -0.894 -5.336 1.00 95.56 107 VAL A C 1
ATOM 855 O O . VAL A 1 107 ? -7.933 -0.836 -6.269 1.00 95.56 107 VAL A O 1
ATOM 858 N N . VAL A 1 108 ? -6.735 0.191 -4.672 1.00 95.00 108 VAL A N 1
ATOM 859 C CA . VAL A 1 108 ? -7.218 1.550 -4.944 1.00 95.00 108 VAL A CA 1
ATOM 860 C C . VAL A 1 108 ? -6.208 2.296 -5.801 1.00 95.00 108 VAL A C 1
ATOM 862 O O . VAL A 1 108 ? -5.071 2.503 -5.385 1.00 95.00 108 VAL A O 1
ATOM 865 N N . ALA A 1 109 ? -6.636 2.746 -6.978 1.00 93.44 109 ALA A N 1
ATOM 866 C CA . ALA A 1 109 ? -5.853 3.654 -7.806 1.00 93.44 109 ALA A CA 1
ATOM 867 C C . ALA A 1 109 ? -6.085 5.116 -7.387 1.00 93.44 109 ALA A C 1
ATOM 869 O O . ALA A 1 109 ? -7.231 5.555 -7.255 1.00 93.44 109 ALA A O 1
ATOM 870 N N . ILE A 1 110 ? -4.998 5.864 -7.210 1.00 93.00 110 ILE A N 1
ATOM 871 C CA . ILE A 1 110 ? -4.982 7.288 -6.871 1.00 93.00 110 ILE A CA 1
ATOM 872 C C . ILE A 1 110 ? -4.314 8.064 -7.998 1.00 93.00 110 ILE A C 1
ATOM 874 O O . ILE A 1 110 ? -3.167 7.794 -8.353 1.00 93.00 110 ILE A O 1
ATOM 878 N N . ASP A 1 111 ? -5.025 9.058 -8.527 1.00 89.12 111 ASP A N 1
ATOM 879 C CA . ASP A 1 111 ? -4.471 9.978 -9.510 1.00 89.12 111 ASP A CA 1
ATOM 880 C C . ASP A 1 111 ? -3.899 11.230 -8.839 1.00 89.12 111 ASP A C 1
ATOM 882 O O . ASP A 1 111 ? -4.633 12.089 -8.350 1.00 89.12 111 ASP A O 1
ATOM 886 N N . THR A 1 112 ? -2.574 11.327 -8.806 1.00 86.25 112 THR A N 1
ATOM 887 C CA . THR A 1 112 ? -1.848 12.371 -8.071 1.00 86.25 112 THR A CA 1
ATOM 888 C C . THR A 1 112 ? -1.817 13.710 -8.801 1.00 86.25 112 THR A C 1
ATOM 890 O O . THR A 1 112 ? -1.588 14.736 -8.165 1.00 86.25 112 THR A O 1
ATOM 893 N N . GLN A 1 113 ? -2.079 13.724 -10.110 1.00 83.88 113 GLN A N 1
ATOM 894 C CA . GLN A 1 113 ? -2.088 14.951 -10.913 1.00 83.88 113 GLN A CA 1
ATOM 895 C C . GLN A 1 113 ? -3.407 15.715 -10.779 1.00 83.88 113 GLN A C 1
ATOM 897 O O . GLN A 1 113 ? -3.430 16.939 -10.876 1.00 83.88 113 GLN A O 1
ATOM 902 N N . ASN A 1 114 ? -4.497 14.988 -10.526 1.00 81.81 114 ASN A N 1
ATOM 903 C CA . ASN A 1 114 ? -5.853 15.533 -10.520 1.00 81.81 114 ASN A CA 1
ATOM 904 C C . ASN A 1 114 ? -6.479 15.617 -9.119 1.00 81.81 114 ASN A C 1
ATOM 906 O O . ASN A 1 114 ? -7.473 16.321 -8.940 1.00 81.81 114 ASN A O 1
ATOM 910 N N . LEU A 1 115 ? -5.925 14.922 -8.119 1.00 85.25 115 LEU A N 1
ATOM 911 C CA . LEU A 1 115 ? -6.470 14.897 -6.760 1.00 85.25 115 LEU A CA 1
ATOM 912 C C . LEU A 1 115 ? -5.528 15.570 -5.761 1.00 85.25 115 LEU A C 1
ATOM 914 O O . LEU A 1 115 ? -4.387 15.150 -5.576 1.00 85.25 115 LEU A O 1
ATOM 918 N N . ALA A 1 116 ? -6.047 16.562 -5.035 1.00 92.00 116 ALA A N 1
ATOM 919 C CA . ALA A 1 116 ? -5.389 17.094 -3.844 1.00 92.00 116 ALA A CA 1
ATOM 920 C C . ALA A 1 116 ? -5.296 16.023 -2.741 1.00 92.00 116 ALA A C 1
ATOM 922 O O . ALA A 1 116 ? -6.135 15.125 -2.676 1.00 92.00 116 ALA A O 1
ATOM 923 N N . LEU A 1 117 ? -4.322 16.148 -1.835 1.00 91.38 117 LEU A N 1
ATOM 924 C CA . LEU A 1 117 ? -4.037 15.162 -0.780 1.00 91.38 117 LEU A CA 1
ATOM 925 C C . LEU A 1 117 ? -5.273 14.758 0.046 1.00 91.38 117 LEU A C 1
ATOM 927 O O . LEU A 1 117 ? -5.475 13.580 0.326 1.00 91.38 117 LEU A O 1
ATOM 931 N N . GLU A 1 118 ? -6.136 15.715 0.385 1.00 90.94 118 GLU A N 1
ATOM 932 C CA . GLU A 1 118 ? -7.391 15.449 1.101 1.00 90.94 118 GLU A CA 1
ATOM 933 C C . GLU A 1 118 ? -8.362 14.583 0.285 1.00 90.94 118 GLU A C 1
ATOM 935 O O . GLU A 1 118 ? -8.957 13.648 0.815 1.00 90.94 118 GLU A O 1
ATOM 940 N N . ALA A 1 119 ? -8.474 14.827 -1.023 1.00 91.31 119 ALA A N 1
ATOM 941 C CA . ALA A 1 119 ? -9.301 14.012 -1.910 1.00 91.31 119 ALA A CA 1
ATOM 942 C C . ALA A 1 119 ? -8.712 12.603 -2.100 1.00 91.31 119 ALA A C 1
ATOM 944 O O . ALA A 1 119 ? -9.459 11.626 -2.154 1.00 91.31 119 ALA A O 1
ATOM 945 N N . GLN A 1 120 ? -7.379 12.484 -2.140 1.00 93.00 120 GLN A N 1
ATOM 946 C CA . GLN A 1 120 ? -6.699 11.185 -2.138 1.00 93.00 120 GLN A CA 1
ATOM 947 C C . GLN A 1 120 ? -7.022 10.406 -0.853 1.00 93.00 120 GLN A C 1
ATOM 949 O O . GLN A 1 120 ? -7.379 9.231 -0.917 1.00 93.00 120 GLN A O 1
ATOM 954 N N . MET A 1 121 ? -6.972 11.069 0.308 1.00 91.69 121 MET A N 1
ATOM 955 C CA . MET A 1 121 ? -7.319 10.476 1.601 1.00 91.69 121 MET A CA 1
ATOM 956 C C . MET A 1 121 ? -8.770 9.980 1.637 1.00 91.69 121 MET A C 1
ATOM 958 O O . MET A 1 121 ? -9.007 8.829 2.004 1.00 91.69 121 MET A O 1
ATOM 962 N N . SER A 1 122 ? -9.739 10.804 1.222 1.00 91.00 122 SER A N 1
ATOM 963 C CA . SER A 1 122 ? -11.152 10.396 1.166 1.00 91.00 122 SER A CA 1
ATOM 964 C C . SER A 1 122 ? -11.358 9.193 0.246 1.00 91.00 122 SER A C 1
ATOM 966 O O . SER A 1 122 ? -12.045 8.238 0.610 1.00 91.00 122 SER A O 1
ATOM 968 N N . ARG A 1 123 ? -10.672 9.170 -0.906 1.00 91.19 123 ARG A N 1
ATOM 969 C CA . ARG A 1 123 ? -10.723 8.047 -1.851 1.00 91.19 123 ARG A CA 1
ATOM 970 C C . ARG A 1 123 ? -10.204 6.741 -1.250 1.00 91.19 123 ARG A C 1
ATOM 972 O O . ARG A 1 123 ? -10.784 5.689 -1.528 1.00 91.19 123 ARG A O 1
ATOM 979 N N . VAL A 1 124 ? -9.140 6.801 -0.446 1.00 90.62 124 VAL A N 1
ATOM 980 C CA . VAL A 1 124 ? -8.601 5.643 0.285 1.00 90.62 124 VAL A CA 1
ATOM 981 C C . VAL A 1 124 ? -9.574 5.187 1.368 1.00 90.62 124 VAL A C 1
ATOM 983 O O . VAL A 1 124 ? -9.835 3.992 1.482 1.00 90.62 124 VAL A O 1
ATOM 986 N N . LEU A 1 125 ? -10.153 6.114 2.130 1.00 87.25 125 LEU A N 1
ATOM 987 C CA . LEU A 1 125 ? -11.048 5.793 3.245 1.00 87.25 125 LEU A CA 1
ATOM 988 C C . LEU A 1 125 ? -12.455 5.355 2.810 1.00 87.25 125 LEU A C 1
ATOM 990 O O . LEU A 1 125 ? -13.166 4.754 3.609 1.00 87.25 125 LEU A O 1
ATOM 994 N N . GLY A 1 126 ? -12.840 5.592 1.553 1.00 77.50 126 GLY A N 1
ATOM 995 C CA . GLY A 1 126 ? -14.173 5.251 1.048 1.00 77.50 126 GLY A CA 1
ATOM 996 C C . GLY A 1 126 ? -15.283 6.131 1.634 1.00 77.50 126 GLY A C 1
ATOM 997 O O . GLY A 1 126 ? -16.392 5.638 1.834 1.00 77.50 126 GLY A O 1
ATOM 998 N N . ALA A 1 127 ? -14.960 7.395 1.936 1.00 52.81 127 ALA A N 1
ATOM 999 C CA . ALA A 1 127 ? -15.877 8.421 2.439 1.00 52.81 127 ALA A CA 1
ATOM 1000 C C . ALA A 1 127 ? -16.235 9.440 1.351 1.00 52.81 127 ALA A C 1
ATOM 1002 O O . ALA A 1 127 ? -15.339 9.768 0.536 1.00 52.81 127 ALA A O 1
#

Secondary structure (DSSP, 8-state):
--SHHHHHHHHHH--PPPPEEEEE--SHHHHHHHHHHHHTT-EEEEEE---TTTTT-EETTEEEE-GGGHHHHHHHHTEEEEEEETT--PPPPHHHHHHHHHTT-EEEEE-TTT--HHHHHHHHHT-

Radius of gyration: 16.49 Å; chains: 1; bounding box: 50×31×48 Å

pLDDT: mean 88.14, std 15.5, range [43.09, 98.56]

Foldseek 3Di:
DPPVVVVVVVVVVPPPPQAEEEEEDDDDVSLLLVVVCVVVVHHHAEYEDQDPVQAQDDRPNHGYHYLVCQLVSCVVPVHQEYEYEPPHPRDRDPVSVVSCVVSNHYYFYDYPVPDDSVRSNCSRVVD

Sequence (127 aa):
MYSSLKNWLLRLIHSRPSEGFILLGIDYPSHALASAMQQRGLRVIAFIDEEPWNHRTQMLGATVHYPIELAALAQRHAVSKVIRFSNSSIEIPSEVLVQLRNLDVEVVAIDTQNLALEAQMSRVLGA